Protein AF-A0A2S4U9V8-F1 (afdb_monomer_lite)

Secondary structure (DSSP, 8-state):
-TGGGT--S-----HHHHHH-HHHHHHHT-HHHHTT--EEEETTTTHHHHHHHHHTTGGGGGTTSS--HHHHT--GGGGGHHHHHHHHT-EEEE--SS--HHHHHHHHHHHT--GGG----------TT-----

Radius of gyration: 17.58 Å; chains: 1; bounding box: 37×37×58 Å

Organism: NCBI:txid27350

Foldseek 3Di:
DCLLVVVDPDDDDDLCCCQPPPVNVVQLPDPSNLVSCAEAEDEQLLVLLLLLCVLVVVNVVVPPDDPCPVSVPRDNSSLCPLVSCVSSVHHYHYDHPDADPVSVVSSCVSNVNDPVRDDDDDDDPDDVVDDDDD

pLDDT: mean 80.27, std 14.95, range [38.94, 95.0]

Sequence (134 aa):
MQILKGAYAFIYLSPEVFLNSHMFQRLFLKEKFLSKVVLAVIDEAHMIYMWGLVASGRAKQLKSHGKIQDLSSFRPGYGNIGAKLMAMNVSTLLMSATCRPQAVDKILVSLKITPDNITFVRGELSRPEITIWH

InterPro domains:
  IPR014001 Helicase superfamily 1/2, ATP-binding domain [PS51192] (1-117)
  IPR027417 P-loop containing nucleoside triphosphate hydrolase [G3DSA:3.40.50.300] (1-122)
  IPR027417 P-loop containing nucleoside triphosphate hydrolase [SSF52540] (2-105)

Structure (mmCIF, N/CA/C/O backbone):
data_AF-A0A2S4U9V8-F1
#
_entry.id   AF-A0A2S4U9V8-F1
#
loop_
_atom_site.group_PDB
_atom_site.id
_atom_site.type_symbol
_atom_site.label_atom_id
_atom_site.label_alt_id
_atom_site.label_comp_id
_atom_site.label_asym_id
_atom_site.label_entity_id
_atom_site.label_seq_id
_atom_site.pdbx_PDB_ins_code
_atom_site.Cartn_x
_atom_site.Cartn_y
_atom_site.Cartn_z
_atom_site.occupancy
_atom_site.B_iso_or_equiv
_atom_site.auth_seq_id
_atom_site.auth_comp_id
_atom_site.auth_asym_id
_atom_site.auth_atom_id
_atom_site.pdbx_PDB_model_num
ATOM 1 N N . MET A 1 1 ? -22.560 2.520 11.991 1.00 75.75 1 MET A N 1
ATOM 2 C CA . MET A 1 1 ? -21.930 2.545 10.651 1.00 75.75 1 MET A CA 1
ATOM 3 C C . MET A 1 1 ? -21.521 1.130 10.263 1.00 75.75 1 MET A C 1
ATOM 5 O O . MET A 1 1 ? -20.797 0.510 11.032 1.00 75.75 1 MET A O 1
ATOM 9 N N . GLN A 1 2 ? -22.010 0.601 9.138 1.00 87.31 2 GLN A N 1
ATOM 10 C CA . GLN A 1 2 ? -21.763 -0.788 8.703 1.00 87.31 2 GLN A CA 1
ATOM 11 C C . GLN A 1 2 ? -20.265 -1.095 8.502 1.00 87.31 2 GLN A C 1
ATOM 13 O O . GLN A 1 2 ? -19.801 -2.165 8.882 1.00 87.31 2 GLN A O 1
ATOM 18 N N . ILE A 1 3 ? -19.486 -0.108 8.046 1.00 87.69 3 ILE A N 1
ATOM 19 C CA . ILE A 1 3 ? -18.024 -0.208 7.893 1.00 87.69 3 ILE A CA 1
ATOM 20 C C . ILE A 1 3 ? -17.321 -0.547 9.224 1.00 87.69 3 ILE A C 1
ATOM 22 O O . ILE A 1 3 ? -16.494 -1.448 9.275 1.00 87.69 3 ILE A O 1
ATOM 26 N N . LEU A 1 4 ? -17.706 0.088 10.341 1.00 87.12 4 LEU A N 1
ATOM 27 C CA . LEU A 1 4 ? -17.148 -0.218 11.674 1.00 87.12 4 LEU A CA 1
ATOM 28 C C . LEU A 1 4 ? -17.486 -1.629 12.172 1.00 87.12 4 LEU A C 1
ATOM 30 O O . LEU A 1 4 ? -16.793 -2.169 13.037 1.00 87.12 4 LEU A O 1
ATOM 34 N N . LYS A 1 5 ? -18.584 -2.197 11.665 1.00 88.19 5 LYS A N 1
ATOM 35 C CA . LYS A 1 5 ? -19.001 -3.566 11.967 1.00 88.19 5 LYS A CA 1
ATOM 36 C C . LYS A 1 5 ? -18.268 -4.595 11.098 1.00 88.19 5 LYS A C 1
ATOM 38 O O . LYS A 1 5 ? -18.433 -5.776 11.356 1.00 88.19 5 LYS A O 1
ATOM 43 N N . GLY A 1 6 ? -17.452 -4.167 10.128 1.00 88.00 6 GLY A N 1
ATOM 44 C CA . GLY A 1 6 ? -16.770 -5.073 9.202 1.00 88.00 6 GLY A CA 1
ATOM 45 C C . GLY A 1 6 ? -17.711 -5.700 8.173 1.00 88.00 6 GLY A C 1
ATOM 46 O O . GLY A 1 6 ? -17.478 -6.820 7.751 1.00 88.00 6 GLY A O 1
ATOM 47 N N . ALA A 1 7 ? -18.789 -5.008 7.789 1.00 92.56 7 ALA A N 1
ATOM 48 C CA . ALA A 1 7 ? -19.776 -5.543 6.844 1.00 92.56 7 ALA A CA 1
ATOM 49 C C . ALA A 1 7 ? -19.276 -5.637 5.386 1.00 92.56 7 ALA A C 1
ATOM 51 O O . ALA A 1 7 ? -19.991 -6.155 4.536 1.00 92.56 7 ALA A O 1
ATOM 52 N N . TYR A 1 8 ? -18.085 -5.110 5.091 1.00 94.06 8 TYR A N 1
ATOM 53 C CA . TYR A 1 8 ? -17.509 -5.051 3.749 1.00 94.06 8 TYR A CA 1
ATOM 54 C C . TYR A 1 8 ? -16.136 -5.715 3.749 1.00 94.06 8 TYR A C 1
ATOM 56 O O . TYR A 1 8 ? -15.309 -5.392 4.602 1.00 94.06 8 TYR A O 1
ATOM 64 N N . ALA A 1 9 ? -15.894 -6.595 2.777 1.00 93.75 9 ALA A N 1
ATOM 65 C CA . ALA A 1 9 ? -14.585 -7.211 2.561 1.00 93.75 9 ALA A CA 1
ATOM 66 C C . ALA A 1 9 ? -13.595 -6.245 1.887 1.00 93.75 9 ALA A C 1
ATOM 68 O O . ALA A 1 9 ? -12.413 -6.243 2.215 1.00 93.75 9 ALA A O 1
ATOM 69 N N . PHE A 1 10 ? -14.090 -5.389 0.985 1.00 95.00 10 PHE A N 1
ATOM 70 C CA . PHE A 1 10 ? -13.288 -4.423 0.238 1.00 95.00 10 PHE A CA 1
ATOM 71 C C . PHE A 1 10 ? -13.871 -3.020 0.366 1.00 95.00 10 PHE A C 1
ATOM 73 O O . PHE A 1 10 ? -15.088 -2.829 0.330 1.00 95.00 10 PHE A O 1
ATOM 80 N N . ILE A 1 11 ? -12.990 -2.031 0.509 1.00 93.94 11 ILE A N 1
ATOM 81 C CA . ILE A 1 11 ? -13.342 -0.613 0.550 1.00 93.94 11 ILE A CA 1
ATOM 82 C C . ILE A 1 11 ? -12.435 0.101 -0.446 1.00 93.94 11 ILE A C 1
ATOM 84 O O . ILE A 1 11 ? -11.233 0.219 -0.222 1.00 93.94 11 ILE A O 1
ATOM 88 N N . TYR A 1 12 ? -13.023 0.585 -1.535 1.00 94.50 12 TYR A N 1
ATOM 89 C CA . TYR A 1 12 ? -12.309 1.333 -2.563 1.00 94.50 12 TYR A CA 1
ATOM 90 C C . TYR A 1 12 ? -12.360 2.821 -2.246 1.00 94.50 12 TYR A C 1
ATOM 92 O O . TYR A 1 12 ? -13.433 3.373 -2.000 1.00 94.50 12 TYR A O 1
ATOM 100 N N . LEU A 1 13 ? -11.195 3.465 -2.250 1.00 92.62 13 LEU A N 1
ATOM 101 C CA . LEU A 1 13 ? -11.050 4.890 -1.987 1.00 92.62 13 LEU A CA 1
ATOM 102 C C . LEU A 1 13 ? -10.192 5.504 -3.079 1.00 92.62 13 LEU A C 1
ATOM 104 O O . LEU A 1 13 ? -9.127 4.981 -3.399 1.00 92.62 13 LEU A O 1
ATOM 108 N N . SER A 1 14 ? -10.625 6.649 -3.597 1.00 89.56 14 SER A N 1
ATOM 109 C CA . SER A 1 14 ? -9.721 7.485 -4.372 1.00 89.56 14 SER A CA 1
ATOM 110 C C . SER A 1 14 ? -8.640 8.075 -3.447 1.00 89.56 14 SER A C 1
ATOM 112 O O . SER A 1 14 ? -8.873 8.216 -2.235 1.00 89.56 14 SER A O 1
ATOM 114 N N . PRO A 1 15 ? -7.474 8.473 -3.981 1.00 85.00 15 PRO A N 1
ATOM 115 C CA . PRO A 1 15 ? -6.426 9.123 -3.196 1.00 85.00 15 PRO A CA 1
ATOM 116 C C . PRO A 1 15 ? -6.916 10.356 -2.410 1.00 85.00 15 PRO A C 1
ATOM 118 O O . PRO A 1 15 ? -6.506 10.582 -1.270 1.00 85.00 15 PRO A O 1
ATOM 121 N N . GLU A 1 16 ? -7.841 11.138 -2.974 1.00 86.00 16 GLU A N 1
ATOM 122 C CA . GLU A 1 16 ? -8.445 12.318 -2.341 1.00 86.00 16 GLU A CA 1
ATOM 123 C C . GLU A 1 16 ? -9.258 11.936 -1.110 1.00 86.00 16 GLU A C 1
ATOM 125 O O . GLU A 1 16 ? -9.114 12.555 -0.055 1.00 86.00 16 GLU A O 1
ATOM 130 N N . VAL A 1 17 ? -10.115 10.920 -1.240 1.00 89.50 17 VAL A N 1
ATOM 131 C CA . VAL A 1 17 ? -10.957 10.446 -0.140 1.00 89.50 17 VAL A CA 1
ATOM 132 C C . VAL A 1 17 ? -10.078 9.842 0.944 1.00 89.50 17 VAL A C 1
ATOM 134 O O . VAL A 1 17 ? -10.260 10.160 2.122 1.00 89.50 17 VAL A O 1
ATOM 137 N N . PHE A 1 18 ? -9.095 9.028 0.553 1.00 89.44 18 PHE A N 1
ATOM 138 C CA . PHE A 1 18 ? -8.164 8.411 1.486 1.00 89.44 18 PHE A CA 1
ATOM 139 C C . PHE A 1 18 ? -7.440 9.459 2.327 1.00 89.44 18 PHE A C 1
ATOM 141 O O . PHE A 1 18 ? -7.347 9.290 3.538 1.00 89.44 18 PHE A O 1
ATOM 148 N N . LEU A 1 19 ? -6.980 10.564 1.740 1.00 85.50 19 LEU A N 1
ATOM 149 C CA . LEU A 1 19 ? -6.209 11.584 2.454 1.00 85.50 19 LEU A CA 1
ATOM 150 C C . LEU A 1 19 ? -7.074 12.605 3.197 1.00 85.50 19 LEU A C 1
ATOM 152 O O . LEU A 1 19 ? -6.819 12.874 4.376 1.00 85.50 19 LEU A O 1
ATOM 156 N N . ASN A 1 20 ? -8.108 13.127 2.537 1.00 85.44 20 ASN A N 1
ATOM 157 C CA . ASN A 1 20 ? -8.777 14.368 2.937 1.00 85.44 20 ASN A CA 1
ATOM 158 C C . ASN A 1 20 ? -10.179 14.163 3.525 1.00 85.44 20 ASN A C 1
ATOM 160 O O . ASN A 1 20 ? -10.741 15.096 4.091 1.00 85.44 20 ASN A O 1
ATOM 164 N N . SER A 1 21 ? -10.768 12.967 3.430 1.00 89.94 21 SER A N 1
ATOM 165 C CA . SER A 1 21 ? -12.100 12.742 3.998 1.00 89.94 21 SER A CA 1
ATOM 166 C C . SER A 1 21 ? -12.058 12.726 5.526 1.00 89.94 21 SER A C 1
ATOM 168 O O . SER A 1 21 ? -11.506 11.806 6.132 1.00 89.94 21 SER A O 1
ATOM 170 N N . HIS A 1 22 ? -12.725 13.692 6.165 1.00 89.75 22 HIS A N 1
ATOM 171 C CA . HIS A 1 22 ? -12.886 13.733 7.625 1.00 89.75 22 HIS A CA 1
ATOM 172 C C . HIS A 1 22 ? -13.532 12.462 8.191 1.00 89.75 22 HIS A C 1
ATOM 174 O O . HIS A 1 22 ? -13.225 12.037 9.307 1.00 89.75 22 HIS A O 1
ATOM 180 N N . MET A 1 23 ? -14.440 11.839 7.433 1.00 90.81 23 MET A N 1
ATOM 181 C CA . MET A 1 23 ? -15.075 10.588 7.842 1.00 90.81 23 MET A CA 1
ATOM 182 C C . MET A 1 23 ? -14.048 9.454 7.919 1.00 90.81 23 MET A C 1
ATOM 184 O O . MET A 1 23 ? -13.962 8.797 8.957 1.00 90.81 23 MET A O 1
ATOM 188 N N . PHE 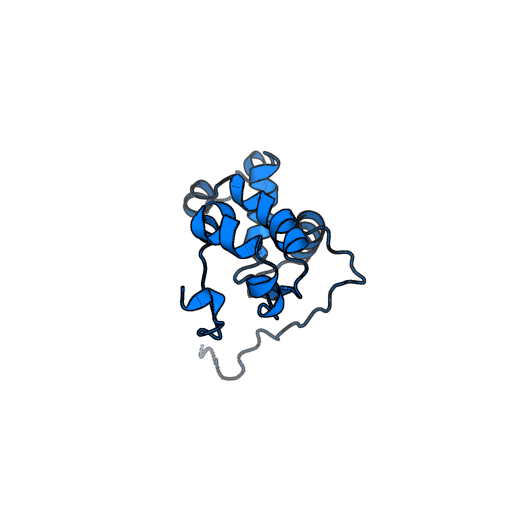A 1 24 ? -13.218 9.290 6.885 1.00 89.88 24 PHE A N 1
ATOM 189 C CA . PHE A 1 24 ? -12.182 8.257 6.865 1.00 89.88 24 PHE A CA 1
ATOM 190 C C . PHE A 1 24 ? -11.014 8.563 7.800 1.00 89.88 24 PHE A C 1
ATOM 192 O O . PHE A 1 24 ? -10.521 7.653 8.453 1.00 89.88 24 PHE A O 1
ATOM 199 N N . GLN A 1 25 ? -10.619 9.827 7.965 1.00 88.00 25 GLN A N 1
ATOM 200 C CA . GLN A 1 25 ? -9.633 10.217 8.979 1.00 88.00 25 GLN A CA 1
ATOM 201 C C . GLN A 1 25 ? -10.062 9.752 10.377 1.00 88.00 25 GLN A C 1
ATOM 203 O O . GLN A 1 25 ? -9.297 9.080 11.059 1.00 88.00 25 GLN A O 1
ATOM 208 N N . ARG A 1 26 ? -11.316 10.008 10.774 1.00 89.69 26 ARG A N 1
ATOM 209 C CA . ARG A 1 26 ? -11.854 9.514 12.055 1.00 89.69 26 ARG A CA 1
ATOM 210 C C . ARG A 1 26 ? -11.986 7.997 12.113 1.00 89.69 26 ARG A C 1
ATOM 212 O O . ARG A 1 26 ? -11.996 7.437 13.203 1.00 89.69 26 ARG A O 1
ATOM 219 N N . LEU A 1 27 ? -12.155 7.337 10.972 1.00 90.81 27 LEU A N 1
ATOM 220 C CA . LEU A 1 27 ? -12.266 5.887 10.897 1.00 90.81 27 LEU A CA 1
ATOM 221 C C . LEU A 1 27 ? -10.904 5.209 11.093 1.00 90.81 27 LEU A C 1
ATOM 223 O O . LEU A 1 27 ? -10.815 4.272 11.879 1.00 90.81 27 LEU A O 1
ATOM 227 N N . PHE A 1 28 ? -9.852 5.721 10.449 1.00 89.31 28 PHE A N 1
ATOM 228 C CA . PHE A 1 28 ? -8.484 5.208 10.571 1.00 89.31 28 PHE A CA 1
ATOM 229 C C . PHE A 1 28 ? -7.863 5.449 11.951 1.00 89.31 28 PHE A C 1
ATOM 231 O O . PHE A 1 28 ? -6.902 4.783 12.291 1.00 89.31 28 PHE A O 1
ATOM 238 N N . LEU A 1 29 ? -8.426 6.339 12.772 1.00 88.62 29 LEU A N 1
ATOM 239 C CA . LEU A 1 29 ? -8.020 6.507 14.175 1.00 88.62 29 LEU A CA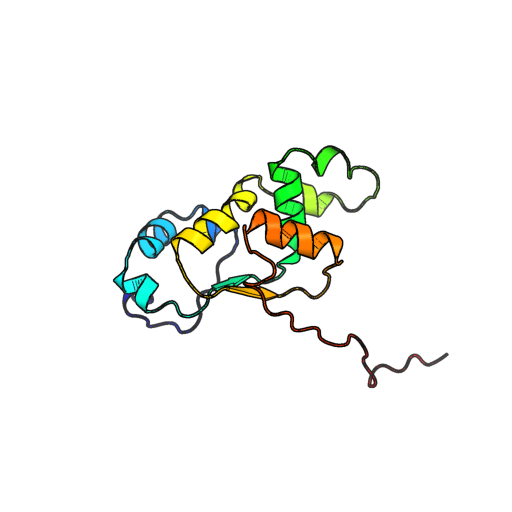 1
ATOM 240 C C . LEU A 1 29 ? -8.669 5.489 15.128 1.00 88.62 29 LEU A C 1
ATOM 242 O O . LEU A 1 29 ? -8.356 5.464 16.314 1.00 88.62 29 LEU A O 1
ATOM 246 N N . LYS A 1 30 ? -9.618 4.674 14.652 1.00 90.75 30 LYS A N 1
ATOM 247 C CA . LYS A 1 30 ? -10.329 3.710 15.498 1.00 90.75 30 LYS A CA 1
ATOM 248 C C . LYS A 1 30 ? -9.639 2.357 15.438 1.00 90.75 30 LYS A C 1
ATOM 250 O O . LYS A 1 30 ? -9.763 1.658 14.435 1.00 90.75 30 LYS A O 1
ATOM 255 N N . GLU A 1 31 ? -9.059 1.924 16.554 1.00 89.88 31 GLU A N 1
ATOM 256 C CA . GLU A 1 31 ? -8.467 0.583 16.678 1.00 89.88 31 GLU A CA 1
ATOM 257 C C . GLU A 1 31 ? -9.442 -0.527 16.281 1.00 89.88 31 GLU A C 1
ATOM 259 O O . GLU A 1 31 ? -9.084 -1.430 15.538 1.00 89.88 31 GLU A O 1
ATOM 264 N N . LYS A 1 32 ? -10.719 -0.425 16.677 1.00 91.12 32 LYS A N 1
ATOM 265 C CA . LYS A 1 32 ? -11.755 -1.405 16.300 1.00 91.12 32 LYS A CA 1
ATOM 266 C C . LYS A 1 32 ? -11.948 -1.538 14.784 1.00 91.12 32 LYS A C 1
ATOM 268 O O . LYS A 1 32 ? -12.464 -2.561 14.330 1.00 91.12 32 LYS A O 1
ATOM 273 N N . PHE A 1 33 ? -11.653 -0.487 14.023 1.00 91.25 33 PHE A N 1
ATOM 274 C CA . PHE A 1 33 ? -11.668 -0.544 12.568 1.00 91.25 33 PHE A CA 1
ATOM 275 C C . PHE A 1 33 ? -10.354 -1.114 12.043 1.00 91.25 33 PHE A C 1
ATOM 277 O O . PHE A 1 33 ? -10.399 -2.092 11.305 1.00 91.25 33 PHE A O 1
ATOM 284 N N . LEU A 1 34 ? -9.213 -0.552 12.462 1.00 91.31 34 LEU A N 1
ATOM 285 C CA . LEU A 1 34 ? -7.890 -0.994 12.011 1.00 91.31 34 LEU A CA 1
ATOM 286 C C . LEU A 1 34 ? -7.629 -2.475 12.308 1.00 91.31 34 LEU A C 1
ATOM 288 O O . LEU A 1 34 ? -7.076 -3.158 11.459 1.00 91.31 34 LEU A O 1
ATOM 292 N N . SER A 1 35 ? -8.126 -3.011 13.427 1.00 92.00 35 SER A N 1
ATOM 293 C CA . SER A 1 35 ? -8.010 -4.437 13.763 1.00 92.00 35 SER A CA 1
ATOM 294 C C . SER A 1 35 ? -8.733 -5.379 12.795 1.00 92.00 35 SER A C 1
ATOM 296 O O . SER A 1 35 ? -8.542 -6.589 12.862 1.00 92.00 35 SER A O 1
ATOM 298 N N . LYS A 1 36 ? -9.574 -4.843 11.902 1.00 92.19 36 LYS A N 1
ATOM 299 C CA . LYS A 1 36 ? -10.223 -5.586 10.811 1.00 92.19 36 LYS A CA 1
ATOM 300 C C . LYS A 1 36 ? -9.574 -5.334 9.451 1.00 92.19 36 LYS A C 1
ATOM 302 O O . LYS A 1 36 ? -9.928 -6.008 8.489 1.00 92.19 36 LYS A O 1
ATOM 307 N N . VAL A 1 37 ? -8.682 -4.350 9.343 1.00 93.25 37 VAL A N 1
ATOM 308 C CA . VAL A 1 37 ? -7.986 -4.041 8.094 1.00 93.25 37 VAL A CA 1
ATOM 309 C C . VAL A 1 37 ? -6.757 -4.934 8.015 1.00 93.25 37 VAL A C 1
ATOM 311 O O . VAL A 1 37 ? -5.784 -4.731 8.731 1.00 93.25 37 VAL A O 1
ATOM 314 N N . VAL A 1 38 ? -6.816 -5.930 7.137 1.00 93.62 38 VAL A N 1
ATOM 315 C CA . VAL A 1 38 ? -5.727 -6.902 6.962 1.00 93.62 38 VAL A CA 1
ATOM 316 C C . VAL A 1 38 ? -4.722 -6.440 5.904 1.00 93.62 38 VAL A C 1
ATOM 318 O O . VAL A 1 38 ? -3.537 -6.744 6.000 1.00 93.62 38 VAL A O 1
ATOM 321 N N . LEU A 1 39 ? -5.182 -5.692 4.897 1.00 94.94 39 LEU A N 1
ATOM 322 C CA . LEU A 1 39 ? -4.368 -5.296 3.752 1.00 94.94 39 LEU A CA 1
ATOM 323 C C . LEU A 1 39 ? -4.788 -3.920 3.227 1.00 94.94 39 LEU A C 1
ATOM 325 O O . LEU A 1 39 ? -5.974 -3.670 3.004 1.00 94.94 39 LEU A O 1
ATOM 329 N N . ALA A 1 40 ? -3.811 -3.050 2.984 1.00 94.12 40 ALA A N 1
ATOM 330 C CA . ALA A 1 40 ? -3.968 -1.864 2.152 1.00 94.12 40 ALA A CA 1
ATOM 331 C C . ALA A 1 40 ? -3.422 -2.154 0.750 1.00 94.12 40 ALA A C 1
ATOM 333 O O . ALA A 1 40 ? -2.288 -2.603 0.607 1.00 94.12 40 ALA A O 1
ATOM 334 N N . VAL A 1 41 ? -4.213 -1.888 -0.287 1.00 94.50 41 VAL A N 1
ATOM 335 C CA . VAL A 1 41 ? -3.788 -2.061 -1.682 1.00 94.50 41 VAL A CA 1
ATOM 336 C C . VAL A 1 41 ? -3.676 -0.689 -2.329 1.00 94.50 41 VAL A C 1
ATOM 338 O O . VAL A 1 41 ? -4.631 0.086 -2.300 1.00 94.50 41 VAL A O 1
ATOM 341 N N . ILE A 1 42 ? -2.513 -0.393 -2.906 1.00 91.38 42 ILE A N 1
ATOM 342 C CA . ILE A 1 42 ? -2.316 0.777 -3.759 1.00 91.38 42 ILE A CA 1
ATOM 343 C C . ILE A 1 42 ? -2.266 0.292 -5.196 1.00 91.38 42 ILE A C 1
ATOM 345 O O . ILE A 1 42 ? -1.268 -0.287 -5.633 1.00 91.38 42 ILE A O 1
ATOM 349 N N . ASP A 1 43 ? -3.353 0.550 -5.908 1.00 91.12 43 ASP A N 1
ATOM 350 C CA . ASP A 1 43 ? -3.383 0.395 -7.351 1.00 91.12 43 ASP A CA 1
ATOM 351 C C . ASP A 1 43 ? -2.663 1.565 -8.032 1.00 91.12 43 ASP A C 1
ATOM 353 O O . ASP A 1 43 ? -2.561 2.663 -7.475 1.00 91.12 43 ASP A O 1
ATOM 357 N N . GLU A 1 44 ? -2.117 1.313 -9.216 1.00 87.69 44 GLU A N 1
ATOM 358 C CA . GLU A 1 44 ? -1.286 2.255 -9.968 1.00 87.69 44 GLU A CA 1
ATOM 359 C C . GLU A 1 44 ? -0.173 2.907 -9.133 1.00 87.69 44 GLU A C 1
ATOM 361 O O . GLU A 1 44 ? 0.124 4.100 -9.239 1.00 87.69 44 GLU A O 1
ATOM 366 N N . ALA A 1 45 ? 0.510 2.103 -8.313 1.00 87.81 45 ALA A N 1
ATOM 367 C CA . ALA A 1 45 ? 1.533 2.545 -7.366 1.00 87.81 45 ALA A CA 1
ATOM 368 C C . ALA A 1 45 ? 2.682 3.335 -8.018 1.00 87.81 45 ALA A C 1
ATOM 370 O O . ALA A 1 45 ? 3.358 4.115 -7.346 1.00 87.81 45 ALA A O 1
ATOM 371 N N . HIS A 1 46 ? 2.888 3.198 -9.332 1.00 83.38 46 HIS A N 1
ATOM 372 C CA . HIS A 1 46 ? 3.852 4.017 -10.064 1.00 83.38 46 HIS A CA 1
ATOM 373 C C . HIS A 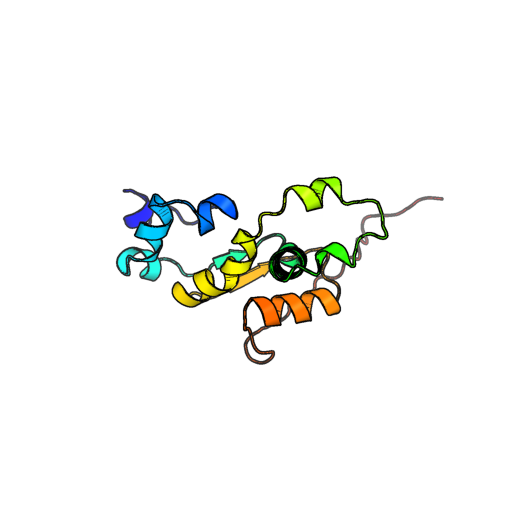1 46 ? 3.521 5.521 -10.046 1.00 83.38 46 HIS A C 1
ATOM 375 O O . HIS A 1 46 ? 4.420 6.348 -10.212 1.00 83.38 46 HIS A O 1
ATOM 381 N N . MET A 1 47 ? 2.273 5.899 -9.757 1.00 81.88 47 MET A N 1
ATOM 382 C CA . MET A 1 47 ? 1.863 7.289 -9.550 1.00 81.88 47 MET A CA 1
ATOM 383 C C . MET A 1 47 ? 2.493 7.924 -8.305 1.00 81.88 47 MET A C 1
ATOM 385 O O . MET A 1 47 ? 2.731 9.131 -8.299 1.00 81.88 47 MET A O 1
ATOM 389 N N . ILE A 1 48 ? 2.868 7.135 -7.290 1.00 80.62 48 ILE A N 1
ATOM 390 C CA . ILE A 1 48 ? 3.538 7.647 -6.082 1.00 80.62 48 ILE A CA 1
ATOM 391 C C . ILE A 1 48 ? 4.858 8.336 -6.436 1.00 80.62 48 ILE A C 1
ATOM 393 O O . ILE A 1 48 ? 5.175 9.384 -5.872 1.00 80.62 48 ILE A O 1
ATOM 397 N N . TYR A 1 49 ? 5.608 7.799 -7.404 1.00 75.94 49 TYR A N 1
ATOM 398 C CA . TYR A 1 49 ? 6.819 8.454 -7.898 1.00 75.94 49 TYR A CA 1
ATOM 399 C C . TYR A 1 49 ? 6.514 9.855 -8.443 1.00 75.94 49 TYR A C 1
ATOM 401 O O . TYR A 1 49 ? 7.164 10.830 -8.052 1.00 75.94 49 TYR A O 1
ATOM 409 N N . MET A 1 50 ? 5.495 9.969 -9.298 1.00 70.62 50 MET A N 1
ATOM 410 C CA . MET A 1 50 ? 5.086 11.248 -9.882 1.00 70.62 50 MET A CA 1
ATOM 411 C C . MET A 1 50 ? 4.631 12.230 -8.796 1.00 70.62 50 MET A C 1
ATOM 413 O O . MET A 1 50 ? 4.991 13.407 -8.834 1.00 70.62 50 MET A O 1
ATOM 417 N N . TRP A 1 51 ? 3.923 11.747 -7.775 1.00 72.44 51 TRP A N 1
ATOM 418 C CA . TRP A 1 51 ? 3.484 12.561 -6.639 1.00 72.44 51 TRP A CA 1
ATOM 419 C C . TRP A 1 51 ? 4.644 13.056 -5.783 1.00 72.44 51 TRP A C 1
ATOM 421 O O . TRP A 1 51 ? 4.673 14.233 -5.422 1.00 72.44 51 TRP A O 1
ATOM 431 N N . GLY A 1 52 ? 5.637 12.206 -5.513 1.00 65.81 52 GLY A N 1
ATOM 432 C CA . GLY A 1 52 ? 6.851 12.599 -4.797 1.00 65.81 52 GLY A CA 1
ATOM 433 C C . GLY A 1 52 ? 7.635 13.692 -5.532 1.00 65.81 52 GLY A C 1
ATOM 434 O O . GLY A 1 52 ? 8.183 14.609 -4.913 1.00 65.81 52 GLY A O 1
ATOM 435 N N . LEU A 1 53 ? 7.645 13.664 -6.867 1.00 66.88 53 LEU A N 1
ATOM 436 C CA . LEU A 1 53 ? 8.263 14.712 -7.686 1.00 66.88 53 LEU A CA 1
ATOM 437 C C . LEU A 1 53 ? 7.497 16.037 -7.638 1.00 66.88 53 LEU A C 1
ATOM 439 O O . LEU A 1 53 ? 8.121 17.099 -7.587 1.00 66.88 53 LEU A O 1
ATOM 443 N N . VAL A 1 54 ? 6.163 15.988 -7.645 1.00 64.81 54 VAL A N 1
ATOM 444 C CA . VAL A 1 54 ? 5.314 17.183 -7.514 1.00 64.81 54 VAL A CA 1
ATOM 445 C C . VAL A 1 54 ? 5.468 17.797 -6.124 1.00 64.81 54 VAL A C 1
ATOM 447 O O . VAL A 1 54 ? 5.743 18.991 -6.020 1.00 64.81 54 VAL A O 1
ATOM 450 N N . ALA A 1 55 ? 5.384 16.986 -5.065 1.00 63.78 55 ALA A N 1
ATOM 451 C CA . ALA A 1 55 ? 5.529 17.440 -3.682 1.00 63.78 55 ALA A CA 1
ATOM 452 C C . ALA A 1 55 ? 6.915 18.046 -3.397 1.00 63.78 55 ALA A C 1
ATOM 454 O O . ALA A 1 55 ? 7.022 19.032 -2.674 1.00 63.78 55 ALA A O 1
ATOM 455 N N . SER A 1 56 ? 7.978 17.511 -4.009 1.00 65.50 56 SER A N 1
ATOM 456 C CA . SER A 1 56 ? 9.340 18.053 -3.879 1.00 65.50 56 SER A CA 1
ATOM 457 C C . SER A 1 56 ? 9.627 19.265 -4.779 1.00 65.50 56 SER A C 1
ATOM 459 O O . SER A 1 56 ? 10.755 19.756 -4.799 1.00 65.50 56 SER A O 1
ATOM 461 N N . GLY A 1 57 ? 8.651 19.733 -5.570 1.00 63.81 57 GLY A N 1
ATOM 462 C CA . GLY A 1 57 ? 8.827 20.825 -6.537 1.00 63.81 57 GLY A CA 1
ATOM 463 C C . GLY A 1 57 ? 9.713 20.473 -7.741 1.00 63.81 57 GLY A C 1
ATOM 464 O O . GLY A 1 57 ? 9.905 21.301 -8.636 1.00 63.81 57 GLY A O 1
ATOM 465 N N . ARG A 1 58 ? 10.222 19.234 -7.807 1.00 62.78 58 ARG A N 1
ATOM 466 C CA . ARG A 1 58 ? 11.112 18.727 -8.864 1.00 62.78 58 ARG A CA 1
ATOM 467 C C . ARG A 1 58 ? 10.372 18.361 -10.147 1.00 62.78 58 ARG A C 1
ATOM 469 O O . ARG A 1 58 ? 11.006 18.208 -11.186 1.00 62.78 58 ARG A O 1
ATOM 476 N N . ALA A 1 59 ? 9.038 18.316 -10.123 1.00 60.69 59 ALA A N 1
ATOM 477 C CA . ALA A 1 59 ? 8.215 18.129 -11.320 1.00 60.69 59 ALA A CA 1
ATOM 478 C C . ALA A 1 59 ? 8.513 19.163 -12.426 1.00 60.69 59 ALA A C 1
ATOM 480 O O . ALA A 1 59 ? 8.412 18.849 -13.610 1.00 60.69 59 ALA A O 1
ATOM 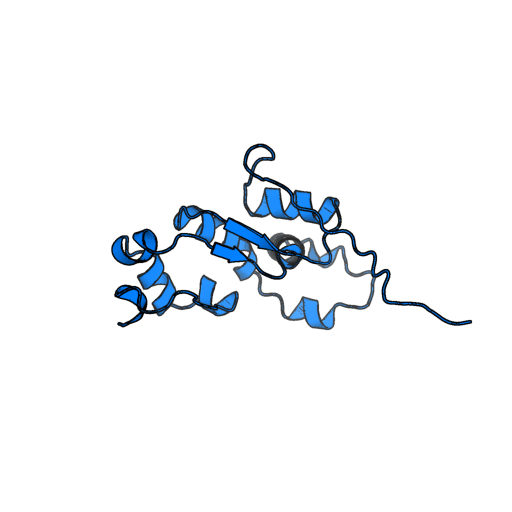481 N N . LYS A 1 60 ? 8.965 20.377 -12.067 1.00 54.12 60 LYS A N 1
ATOM 482 C CA . LYS A 1 60 ? 9.353 21.419 -13.035 1.00 54.12 60 LYS A CA 1
ATOM 483 C C . LYS A 1 60 ? 10.561 21.039 -13.911 1.00 54.12 60 LYS A C 1
ATOM 485 O O . LYS A 1 60 ? 10.712 21.646 -14.966 1.00 54.12 60 LYS A O 1
ATOM 490 N N . GLN A 1 61 ? 11.393 20.069 -13.516 1.00 52.16 61 GLN A N 1
ATOM 491 C CA . GLN A 1 61 ? 12.538 19.597 -14.313 1.00 52.16 61 GLN A CA 1
ATOM 492 C C . GLN A 1 61 ? 12.155 18.549 -15.375 1.00 52.16 61 GLN A C 1
ATOM 494 O O . GLN A 1 61 ? 12.936 18.294 -16.283 1.00 52.16 61 GLN A O 1
ATOM 499 N N . LEU A 1 62 ? 10.945 17.980 -15.318 1.00 51.38 62 LEU A N 1
ATOM 500 C CA . LEU A 1 62 ? 10.459 16.963 -16.267 1.00 51.38 62 LEU A CA 1
ATOM 501 C C . LEU A 1 62 ? 9.688 17.562 -17.459 1.00 51.38 62 LEU A C 1
ATOM 503 O O . LEU A 1 62 ? 9.036 16.842 -18.211 1.00 51.38 62 LEU A O 1
ATOM 507 N N . LYS A 1 63 ? 9.768 18.886 -17.644 1.00 44.94 63 LYS A N 1
ATOM 508 C CA . LYS A 1 63 ? 9.012 19.679 -18.632 1.00 44.94 63 LYS A CA 1
ATOM 509 C C . LYS A 1 63 ? 9.269 19.338 -20.109 1.00 44.94 63 LYS A C 1
ATOM 511 O O . LYS A 1 63 ? 8.683 19.987 -20.967 1.00 44.94 63 LYS A O 1
ATOM 516 N N . SER A 1 64 ? 10.118 18.369 -20.440 1.00 44.44 64 SER A N 1
ATOM 517 C CA . SER A 1 64 ? 10.568 18.185 -21.822 1.00 44.44 64 SER A CA 1
ATOM 518 C C . SER A 1 64 ? 9.665 17.327 -22.716 1.00 44.44 64 SER A C 1
ATOM 520 O O . SER A 1 64 ? 9.901 17.331 -23.915 1.00 44.44 64 SER A O 1
ATOM 522 N N . HIS A 1 65 ? 8.642 16.613 -22.225 1.00 44.81 65 HIS A N 1
ATOM 523 C CA . HIS A 1 65 ? 7.892 15.680 -23.090 1.00 44.81 65 HIS A CA 1
ATOM 524 C C . HIS A 1 65 ? 6.374 15.638 -22.812 1.00 44.81 65 HIS A C 1
ATOM 526 O O . HIS A 1 65 ? 5.885 14.768 -22.100 1.00 44.81 65 HIS A O 1
ATOM 532 N N . GLY A 1 66 ? 5.632 16.587 -23.396 1.00 40.06 66 GLY A N 1
ATOM 533 C CA . GLY A 1 66 ? 4.321 16.430 -24.070 1.00 40.06 66 GLY A CA 1
ATOM 534 C C . GLY A 1 66 ? 3.093 15.750 -23.426 1.00 40.06 66 GLY A C 1
ATOM 535 O O . GLY A 1 66 ? 2.014 15.886 -23.986 1.00 40.06 66 GLY A O 1
ATOM 536 N N . LYS A 1 67 ? 3.172 15.050 -22.288 1.00 45.75 67 LYS A N 1
ATOM 537 C CA . LYS A 1 67 ? 2.048 14.287 -21.686 1.00 45.75 67 LYS A CA 1
ATOM 538 C C . LYS A 1 67 ? 1.549 14.880 -20.359 1.00 45.75 67 LYS A C 1
ATOM 540 O O . LYS A 1 67 ? 1.199 14.156 -19.436 1.00 45.75 67 LYS A O 1
ATOM 545 N N . ILE A 1 68 ? 1.594 16.208 -20.219 1.00 47.72 68 ILE A N 1
ATOM 546 C CA . ILE A 1 68 ? 1.476 16.889 -18.914 1.00 47.72 68 ILE A CA 1
ATOM 547 C C . ILE A 1 68 ? 0.040 17.359 -18.578 1.00 47.72 68 ILE A C 1
ATOM 549 O O . ILE A 1 68 ? -0.172 17.938 -17.520 1.00 47.72 68 ILE A O 1
ATOM 553 N N . GLN A 1 69 ? -0.985 17.101 -19.398 1.00 41.97 69 GLN A N 1
ATOM 554 C CA . GLN A 1 69 ? -2.356 17.473 -18.996 1.00 41.97 69 GLN A CA 1
ATOM 555 C C . GLN A 1 69 ? -2.859 16.631 -17.812 1.00 41.97 69 GLN A C 1
ATOM 557 O O . GLN A 1 69 ? -3.299 17.211 -16.821 1.00 41.97 69 GLN A O 1
ATOM 562 N N . ASP A 1 70 ? -2.629 15.315 -17.805 1.00 45.44 70 ASP A N 1
ATOM 563 C CA . ASP A 1 70 ? -2.982 14.458 -16.657 1.00 45.44 70 ASP A CA 1
ATOM 564 C C . ASP A 1 70 ? -2.071 14.675 -15.436 1.00 45.44 70 ASP A C 1
ATOM 566 O O . ASP A 1 70 ? -2.455 14.414 -14.298 1.00 45.44 70 ASP A O 1
ATOM 570 N N . LEU A 1 71 ? -0.870 15.227 -15.650 1.00 48.88 71 LEU A N 1
ATOM 571 C CA . LEU A 1 71 ? 0.069 15.573 -14.580 1.00 48.88 71 LEU A CA 1
ATOM 572 C C . LEU A 1 71 ? -0.302 16.857 -13.835 1.00 48.88 71 LEU A C 1
ATOM 574 O O . LEU A 1 71 ? 0.014 16.999 -12.654 1.00 48.88 71 LEU A O 1
ATOM 578 N N . SER A 1 72 ? -0.960 17.794 -14.521 1.00 38.94 72 SER A N 1
ATOM 579 C CA . SER A 1 72 ? -1.374 19.083 -13.956 1.00 38.94 72 SER A CA 1
ATOM 580 C C . SER A 1 72 ? -2.483 18.965 -12.900 1.00 38.94 72 SER A C 1
ATOM 582 O O . SER A 1 72 ? -2.601 19.836 -12.039 1.00 38.94 72 SER A O 1
ATOM 584 N N . SER A 1 73 ? -3.230 17.857 -12.908 1.00 45.56 73 SER A N 1
ATOM 585 C CA . SER A 1 73 ? -4.250 17.535 -11.903 1.00 45.56 73 SER A CA 1
ATOM 586 C C . SER A 1 73 ? -3.673 16.918 -10.621 1.00 45.56 73 SER A C 1
ATOM 588 O O . SER A 1 73 ? -4.408 16.747 -9.642 1.00 45.56 73 SER A O 1
ATOM 590 N N . PHE A 1 74 ? -2.373 16.585 -10.574 1.00 52.53 74 PHE A N 1
ATOM 591 C CA . PHE A 1 74 ? -1.786 15.960 -9.390 1.00 52.53 74 PHE A CA 1
ATOM 592 C C . PHE A 1 74 ? -1.636 16.938 -8.231 1.00 52.53 74 PHE A C 1
ATOM 594 O O . PHE A 1 74 ? -0.888 17.915 -8.273 1.00 52.53 74 PHE A O 1
ATOM 601 N N . ARG A 1 75 ? -2.353 16.631 -7.149 1.00 56.62 75 ARG A N 1
ATOM 602 C CA . ARG A 1 75 ? -2.376 17.443 -5.942 1.00 56.62 75 ARG A CA 1
ATOM 603 C C . ARG A 1 75 ? -1.141 17.142 -5.084 1.00 56.62 75 ARG A C 1
ATOM 605 O O . ARG A 1 75 ? -0.895 15.976 -4.773 1.00 56.62 75 ARG A O 1
ATOM 612 N N . PRO A 1 76 ? -0.418 18.168 -4.600 1.00 56.84 76 PRO A N 1
ATOM 613 C CA . PRO A 1 76 ? 0.707 18.006 -3.671 1.00 56.84 76 PRO A CA 1
ATOM 614 C C . PRO A 1 76 ? 0.389 17.140 -2.438 1.00 56.84 76 PRO A C 1
ATOM 616 O O . PRO A 1 76 ? 1.278 16.494 -1.891 1.00 56.84 76 PRO A O 1
ATOM 619 N N . GLY A 1 77 ? -0.886 17.078 -2.030 1.00 58.53 77 GLY A N 1
ATOM 620 C CA . GLY A 1 77 ? -1.353 16.265 -0.906 1.00 58.53 77 GLY A CA 1
ATOM 621 C C . GLY A 1 77 ? -1.079 14.762 -1.043 1.00 58.53 77 GLY A C 1
ATOM 622 O O . GLY A 1 77 ? -0.909 14.100 -0.019 1.00 58.53 77 GLY A O 1
ATOM 623 N N . TYR A 1 78 ? -0.952 14.222 -2.264 1.00 66.00 78 TYR A N 1
ATOM 624 C CA . TYR A 1 78 ? -0.691 12.789 -2.468 1.00 66.00 78 TYR A CA 1
ATOM 625 C C . TYR A 1 78 ? 0.672 12.319 -1.950 1.00 66.00 78 TYR A C 1
ATOM 627 O O . TYR A 1 78 ? 0.830 11.138 -1.646 1.00 66.00 78 TYR A O 1
ATOM 635 N N . GLY A 1 79 ? 1.627 13.235 -1.744 1.00 66.81 79 GLY A N 1
ATOM 636 C CA . GLY A 1 79 ? 2.904 12.915 -1.101 1.00 66.81 79 GLY A CA 1
ATOM 637 C C . GLY A 1 79 ? 2.762 12.384 0.333 1.00 66.81 79 GLY A C 1
ATOM 638 O O . GLY A 1 79 ? 3.670 11.726 0.833 1.00 66.81 79 GLY A O 1
ATOM 639 N N . ASN A 1 80 ? 1.617 12.610 0.993 1.00 75.31 80 ASN A N 1
ATOM 640 C CA . ASN A 1 80 ? 1.389 12.183 2.375 1.00 75.31 80 ASN A CA 1
ATOM 641 C C . ASN A 1 80 ? 0.797 10.763 2.512 1.00 75.31 80 ASN A C 1
ATOM 643 O O . ASN A 1 80 ? 0.498 10.319 3.622 1.00 75.31 80 ASN A O 1
ATOM 647 N N . ILE A 1 81 ? 0.627 10.031 1.402 1.00 82.69 81 ILE A N 1
ATOM 648 C CA . ILE A 1 81 ? 0.134 8.643 1.421 1.00 82.69 81 ILE A CA 1
ATOM 649 C C . ILE A 1 81 ? 1.024 7.745 2.282 1.00 82.69 81 ILE A C 1
ATOM 651 O O . ILE A 1 81 ? 0.502 6.988 3.098 1.00 82.69 81 ILE A O 1
ATOM 655 N N . GLY A 1 82 ? 2.349 7.880 2.166 1.00 81.50 82 GLY A N 1
ATOM 656 C CA . GLY A 1 82 ? 3.293 7.063 2.932 1.00 81.50 82 GLY A CA 1
ATOM 657 C C . GLY A 1 82 ? 3.119 7.222 4.441 1.00 81.50 82 GLY A C 1
ATOM 658 O O . GLY A 1 82 ? 3.021 6.231 5.158 1.00 81.50 82 GLY A O 1
ATOM 659 N N . ALA A 1 83 ? 2.991 8.458 4.934 1.00 82.56 83 ALA A N 1
ATOM 660 C CA . ALA A 1 83 ? 2.784 8.706 6.361 1.00 82.56 83 ALA A CA 1
ATOM 661 C C . ALA A 1 83 ? 1.472 8.106 6.874 1.00 82.56 83 ALA A C 1
ATOM 663 O O . ALA A 1 83 ? 1.430 7.554 7.973 1.00 82.56 83 ALA A O 1
ATOM 664 N N . LYS A 1 84 ? 0.407 8.181 6.070 1.00 85.88 84 LYS A N 1
ATOM 665 C CA . LYS A 1 84 ? -0.899 7.643 6.451 1.00 85.88 84 LYS A CA 1
ATOM 666 C C . LYS A 1 84 ? -0.913 6.116 6.486 1.00 85.88 84 LYS A C 1
ATOM 668 O O . LYS A 1 84 ? -1.468 5.551 7.421 1.00 85.88 84 LYS A O 1
ATOM 673 N N . LEU A 1 85 ? -0.269 5.463 5.520 1.00 87.44 85 LEU A N 1
ATOM 674 C CA . LEU A 1 85 ? -0.108 4.007 5.512 1.00 87.44 85 LEU A CA 1
ATOM 675 C C . LEU A 1 85 ? 0.720 3.527 6.705 1.00 87.44 85 LEU A C 1
ATOM 677 O O . LEU A 1 85 ? 0.303 2.599 7.394 1.00 87.44 85 LEU A O 1
ATOM 681 N N . MET A 1 86 ? 1.828 4.213 7.011 1.00 84.88 86 MET A N 1
ATOM 682 C CA . MET A 1 86 ? 2.627 3.923 8.207 1.00 84.88 86 MET A CA 1
ATOM 683 C C . MET A 1 86 ? 1.800 4.063 9.492 1.00 84.88 86 MET A C 1
ATOM 685 O O . MET A 1 86 ? 1.876 3.200 10.359 1.00 84.88 86 MET A O 1
ATOM 689 N N . ALA A 1 87 ? 0.966 5.102 9.606 1.00 85.75 87 ALA A N 1
ATOM 690 C CA . ALA A 1 87 ? 0.114 5.311 10.779 1.00 85.75 87 ALA A CA 1
ATOM 691 C C . ALA A 1 87 ? -0.981 4.241 10.946 1.00 85.75 87 ALA A C 1
ATOM 693 O O . ALA A 1 87 ? -1.404 3.972 12.066 1.00 85.75 87 ALA A O 1
ATOM 694 N N . MET A 1 88 ? -1.447 3.634 9.849 1.00 88.62 88 MET A N 1
ATOM 695 C CA . MET A 1 88 ? -2.399 2.520 9.906 1.00 88.62 88 MET A CA 1
ATOM 696 C C . MET A 1 88 ? -1.741 1.215 10.367 1.00 88.62 88 MET A C 1
ATOM 698 O O . MET A 1 88 ? -2.443 0.357 10.892 1.00 88.62 88 MET A O 1
ATOM 702 N N . ASN A 1 89 ? -0.422 1.078 10.182 1.00 87.50 89 ASN A N 1
ATOM 703 C CA . ASN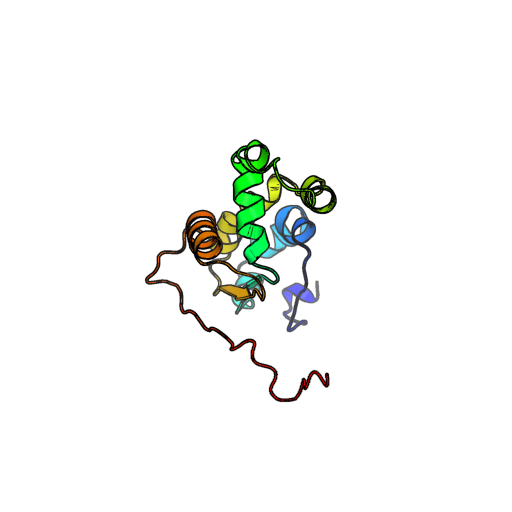 A 1 89 ? 0.365 -0.106 10.533 1.00 87.50 89 ASN A CA 1
ATOM 704 C C . ASN A 1 89 ? -0.227 -1.419 9.979 1.00 87.50 89 ASN A C 1
ATOM 706 O O . ASN A 1 89 ? -0.384 -2.405 10.695 1.00 87.50 89 ASN A O 1
ATOM 710 N N . VAL A 1 90 ? -0.593 -1.411 8.695 1.00 89.56 90 VAL A N 1
ATOM 711 C CA . VAL A 1 90 ? -1.169 -2.566 7.987 1.00 89.56 90 VAL A CA 1
ATOM 712 C C . VAL A 1 90 ? -0.237 -3.040 6.879 1.00 89.56 90 VAL A C 1
ATOM 714 O O . VAL A 1 90 ? 0.477 -2.238 6.266 1.00 89.56 90 VAL A O 1
ATOM 717 N N . SER A 1 91 ? -0.275 -4.338 6.573 1.00 91.88 91 SER A N 1
ATOM 718 C CA . SER A 1 91 ? 0.408 -4.876 5.395 1.00 91.88 91 SER A CA 1
ATOM 719 C C . SER A 1 91 ? -0.050 -4.127 4.143 1.00 91.88 91 SER A C 1
ATOM 721 O O . SER A 1 91 ? -1.235 -3.827 3.987 1.00 91.88 91 SER A O 1
ATOM 723 N N . THR A 1 92 ? 0.893 -3.796 3.262 1.00 92.94 92 THR A N 1
ATOM 724 C CA . THR A 1 92 ? 0.624 -2.992 2.065 1.00 92.94 92 THR A CA 1
ATOM 725 C C . THR A 1 92 ? 1.043 -3.747 0.809 1.00 92.94 92 THR A C 1
ATOM 727 O O . THR A 1 92 ? 2.177 -4.209 0.710 1.00 92.94 92 THR A O 1
ATOM 730 N N . LEU A 1 93 ? 0.134 -3.841 -0.160 1.00 94.69 93 LEU A N 1
ATOM 731 C CA . LEU A 1 93 ? 0.383 -4.355 -1.503 1.00 94.69 93 LEU A CA 1
ATOM 732 C C . LEU A 1 93 ? 0.433 -3.188 -2.492 1.00 94.69 93 LEU A C 1
ATOM 734 O O . LEU A 1 93 ? -0.488 -2.375 -2.553 1.00 94.69 93 LEU A O 1
ATOM 738 N N . LEU A 1 94 ? 1.504 -3.121 -3.280 1.00 92.56 94 LEU A N 1
ATOM 739 C CA . LEU A 1 94 ? 1.700 -2.120 -4.328 1.00 92.56 94 LEU A CA 1
ATOM 740 C C . LEU A 1 94 ? 1.553 -2.795 -5.693 1.00 92.56 94 LEU A C 1
ATOM 742 O O . LEU A 1 94 ? 2.306 -3.718 -5.999 1.00 92.56 94 LEU A O 1
ATOM 746 N N . MET A 1 95 ? 0.613 -2.330 -6.514 1.00 93.12 95 MET A N 1
ATOM 747 C CA . MET A 1 95 ? 0.362 -2.871 -7.851 1.00 93.12 95 MET A CA 1
ATOM 748 C C . MET A 1 95 ? 0.707 -1.840 -8.921 1.00 93.12 95 MET A C 1
ATOM 750 O O . MET A 1 95 ? 0.407 -0.657 -8.783 1.00 93.12 95 MET A O 1
ATOM 754 N N . SER A 1 96 ? 1.386 -2.270 -9.982 1.00 89.31 96 SER A N 1
ATOM 755 C CA . SER A 1 96 ? 1.676 -1.417 -11.135 1.00 89.31 96 SER A CA 1
ATOM 756 C C . SER A 1 96 ? 2.027 -2.257 -12.358 1.00 89.31 96 SER A C 1
ATOM 758 O O . SER A 1 96 ? 2.837 -3.179 -12.258 1.00 89.31 96 SER A O 1
ATOM 760 N N . ALA A 1 97 ? 1.469 -1.897 -13.516 1.00 86.12 97 ALA A N 1
ATOM 761 C CA . ALA A 1 97 ? 1.826 -2.492 -14.804 1.00 86.12 97 ALA A CA 1
ATOM 762 C C . ALA A 1 97 ? 3.049 -1.814 -15.453 1.00 86.12 97 ALA A C 1
ATOM 764 O O . ALA A 1 97 ? 3.794 -2.436 -16.207 1.00 86.12 97 ALA A O 1
ATOM 765 N N . THR A 1 98 ? 3.288 -0.536 -15.147 1.00 72.25 98 THR A N 1
ATOM 766 C CA . THR A 1 98 ? 4.340 0.278 -15.768 1.00 72.25 98 THR A CA 1
ATOM 767 C C . THR A 1 98 ? 5.249 0.880 -14.705 1.00 72.25 98 THR A C 1
ATOM 769 O O . THR A 1 98 ? 5.151 2.060 -14.368 1.00 72.25 98 THR A O 1
ATOM 772 N N . CYS A 1 99 ? 6.162 0.074 -14.156 1.00 73.88 99 CYS A N 1
ATOM 773 C CA . CYS A 1 99 ? 7.117 0.544 -13.152 1.00 73.88 99 CYS A CA 1
ATOM 774 C C . CYS A 1 99 ? 8.564 0.321 -13.603 1.00 73.88 99 CYS A C 1
ATOM 776 O O . CYS A 1 99 ? 9.098 -0.786 -13.536 1.00 73.88 99 CYS A O 1
ATOM 778 N N . ARG A 1 100 ? 9.217 1.396 -14.062 1.00 78.31 100 ARG A N 1
ATOM 779 C CA . ARG A 1 100 ? 10.664 1.381 -14.329 1.00 78.31 100 ARG A CA 1
ATOM 780 C C . ARG A 1 100 ? 11.421 1.196 -13.005 1.00 78.31 100 ARG A C 1
ATOM 782 O O . ARG A 1 100 ? 10.964 1.741 -12.001 1.00 78.31 100 ARG A O 1
ATOM 789 N N . PRO A 1 101 ? 12.601 0.551 -12.984 1.00 81.81 101 PRO A N 1
ATOM 790 C CA . PRO A 1 101 ? 13.391 0.385 -11.756 1.00 81.81 101 PRO A CA 1
ATOM 791 C C . PRO A 1 101 ? 13.615 1.698 -10.987 1.00 81.81 101 PRO A C 1
ATOM 793 O O . PRO A 1 101 ? 13.386 1.765 -9.788 1.00 81.81 101 PRO A O 1
ATOM 796 N N . GLN A 1 102 ? 13.904 2.790 -11.702 1.00 79.19 102 GLN A N 1
ATOM 797 C CA . GLN A 1 102 ? 14.053 4.124 -11.105 1.00 79.19 102 GLN A CA 1
ATOM 798 C C . GLN A 1 102 ? 12.789 4.619 -10.382 1.00 79.19 102 GLN A C 1
ATOM 800 O O . GLN A 1 102 ? 12.887 5.336 -9.390 1.00 79.19 102 GLN A O 1
ATOM 805 N N . ALA A 1 103 ? 11.599 4.275 -10.885 1.00 80.00 103 ALA A N 1
ATOM 806 C CA . ALA A 1 103 ? 10.343 4.622 -10.230 1.00 80.00 103 ALA A CA 1
ATOM 807 C C . ALA A 1 103 ? 10.147 3.781 -8.963 1.00 80.00 103 ALA A C 1
ATOM 809 O O . ALA A 1 103 ? 9.739 4.334 -7.946 1.00 80.00 103 ALA A O 1
ATOM 810 N N . VAL A 1 104 ? 10.515 2.492 -8.990 1.00 85.56 104 VAL A N 1
ATOM 811 C CA . VAL A 1 104 ? 10.489 1.607 -7.812 1.00 85.56 104 VAL A CA 1
ATOM 812 C C . VAL A 1 104 ? 11.307 2.204 -6.669 1.00 85.56 104 VAL A C 1
ATOM 814 O O . VAL A 1 104 ? 10.762 2.409 -5.587 1.00 85.56 104 VAL A O 1
ATOM 817 N N . ASP A 1 105 ? 12.562 2.583 -6.919 1.00 84.38 105 ASP A N 1
ATOM 818 C CA . ASP A 1 105 ? 13.437 3.156 -5.885 1.00 84.38 105 ASP A CA 1
ATOM 819 C C . ASP A 1 105 ? 12.823 4.405 -5.245 1.00 84.38 105 ASP A C 1
ATOM 821 O O . ASP A 1 105 ? 12.872 4.615 -4.033 1.00 84.38 105 ASP A O 1
ATOM 825 N N . LYS A 1 106 ? 12.197 5.254 -6.062 1.00 81.12 106 LYS A N 1
ATOM 826 C CA . LYS A 1 106 ? 11.571 6.488 -5.583 1.00 81.12 106 LYS A CA 1
ATOM 827 C C . LYS A 1 106 ? 10.283 6.231 -4.811 1.00 81.12 106 LYS A C 1
ATOM 829 O O . LYS A 1 106 ? 10.026 6.954 -3.850 1.00 81.12 106 LYS A O 1
ATOM 834 N N . ILE A 1 107 ? 9.500 5.222 -5.194 1.00 84.69 107 ILE A N 1
ATOM 835 C CA . ILE A 1 107 ? 8.326 4.780 -4.430 1.00 84.69 107 ILE A CA 1
ATOM 836 C C . ILE A 1 107 ? 8.772 4.289 -3.055 1.00 84.69 107 ILE A C 1
ATOM 838 O O . ILE A 1 107 ? 8.225 4.745 -2.055 1.00 84.69 107 ILE A O 1
ATOM 842 N N . LEU A 1 108 ? 9.799 3.437 -2.995 1.00 87.38 108 LEU A N 1
ATOM 843 C CA . LEU A 1 108 ? 10.347 2.924 -1.735 1.00 87.38 108 LEU A CA 1
ATOM 844 C C . LEU A 1 108 ? 10.806 4.057 -0.817 1.00 87.38 108 LEU A C 1
ATOM 846 O O . LEU A 1 108 ? 10.394 4.116 0.339 1.00 87.38 108 LEU A O 1
ATOM 850 N N . VAL A 1 109 ? 11.565 5.019 -1.352 1.00 83.56 109 VAL A N 1
ATOM 851 C CA . VAL A 1 109 ? 11.987 6.212 -0.602 1.00 83.56 109 VAL A CA 1
ATOM 852 C C . VAL A 1 109 ? 10.784 7.033 -0.125 1.00 83.56 109 VAL A C 1
ATOM 854 O O . VAL A 1 109 ? 10.750 7.456 1.030 1.00 83.56 109 VAL A O 1
ATOM 857 N N . SER A 1 110 ? 9.778 7.246 -0.979 1.00 79.38 110 SER A N 1
ATOM 858 C CA . SER A 1 110 ? 8.583 8.024 -0.628 1.00 79.38 110 SER A CA 1
ATOM 859 C C . SER A 1 110 ? 7.736 7.352 0.453 1.00 79.38 110 SER A C 1
ATOM 861 O O . SER A 1 110 ? 7.143 8.041 1.283 1.00 79.38 110 SER A O 1
ATOM 863 N N . LEU A 1 111 ? 7.661 6.021 0.440 1.00 83.31 111 LEU A N 1
ATOM 864 C CA . LEU A 1 111 ? 6.933 5.224 1.426 1.00 83.31 111 LEU A CA 1
ATOM 865 C C . LEU A 1 111 ? 7.791 4.860 2.647 1.00 83.31 111 LEU A C 1
ATOM 867 O O . LEU A 1 111 ? 7.271 4.267 3.585 1.00 83.31 111 LEU A O 1
ATOM 871 N N . LYS A 1 112 ? 9.077 5.238 2.651 1.00 85.25 112 LYS A N 1
ATOM 872 C CA . LYS A 1 112 ? 10.079 4.859 3.660 1.00 85.25 112 LYS A CA 1
ATOM 873 C C . LYS A 1 112 ? 10.186 3.340 3.863 1.00 85.25 112 LYS A C 1
ATOM 875 O O . LYS A 1 112 ? 10.416 2.875 4.975 1.00 85.25 112 LYS A O 1
ATOM 880 N N . ILE A 1 113 ? 10.027 2.574 2.786 1.00 87.69 113 ILE A N 1
ATOM 881 C CA . ILE A 1 113 ? 10.168 1.116 2.786 1.00 87.69 113 ILE A CA 1
ATOM 882 C C . ILE A 1 113 ? 11.627 0.780 2.479 1.00 87.69 113 ILE A C 1
ATOM 884 O O . ILE A 1 113 ? 12.179 1.240 1.478 1.00 87.69 113 ILE A O 1
ATOM 888 N N . THR A 1 114 ? 12.261 -0.010 3.344 1.00 88.06 114 THR A N 1
ATOM 889 C CA . THR A 1 114 ? 13.615 -0.519 3.100 1.00 88.06 114 THR A CA 1
ATOM 890 C C . THR A 1 114 ? 13.574 -1.724 2.154 1.00 88.06 114 THR A C 1
ATOM 892 O O . THR A 1 114 ? 12.557 -2.418 2.106 1.00 88.06 114 THR A O 1
ATOM 895 N N . PRO A 1 115 ? 14.663 -2.016 1.419 1.00 85.50 115 PRO A N 1
ATOM 896 C CA . PRO A 1 115 ? 14.720 -3.175 0.526 1.00 85.50 115 PRO A CA 1
ATOM 897 C C . PRO A 1 115 ? 14.392 -4.511 1.211 1.00 85.50 115 PRO A C 1
ATOM 899 O O . PRO A 1 115 ? 13.750 -5.355 0.598 1.00 85.50 115 PRO A O 1
ATOM 902 N N . ASP A 1 116 ? 14.752 -4.671 2.489 1.00 90.62 116 ASP A N 1
ATOM 903 C CA . ASP A 1 116 ? 14.478 -5.890 3.271 1.00 90.62 116 ASP A CA 1
ATOM 904 C C . ASP A 1 116 ? 12.994 -6.062 3.637 1.00 90.62 116 ASP A C 1
ATOM 906 O O . ASP A 1 116 ? 12.552 -7.153 3.984 1.00 90.62 116 ASP A O 1
ATOM 910 N N . ASN A 1 117 ? 12.212 -4.982 3.551 1.00 90.19 117 ASN A N 1
ATOM 911 C CA . ASN A 1 117 ? 10.799 -4.938 3.928 1.00 90.19 117 ASN A CA 1
ATOM 912 C C . ASN A 1 117 ? 9.860 -4.960 2.711 1.00 90.19 117 ASN A C 1
ATOM 914 O O . ASN A 1 117 ? 8.695 -4.573 2.817 1.00 90.19 117 ASN A O 1
ATOM 918 N N . ILE A 1 118 ? 10.347 -5.397 1.544 1.00 91.69 118 ILE A N 1
ATOM 919 C CA . ILE A 1 118 ? 9.523 -5.568 0.347 1.00 91.69 118 ILE A CA 1
ATOM 920 C C . ILE A 1 118 ? 9.833 -6.881 -0.372 1.00 91.69 118 ILE A C 1
ATOM 922 O O . ILE A 1 118 ? 10.979 -7.266 -0.567 1.00 91.69 118 ILE A O 1
ATOM 926 N N . THR A 1 119 ? 8.778 -7.561 -0.819 1.00 94.88 119 THR A N 1
ATOM 927 C CA . THR A 1 119 ? 8.874 -8.707 -1.728 1.00 94.88 119 THR A CA 1
ATOM 928 C C . THR A 1 119 ? 8.372 -8.294 -3.105 1.00 94.88 119 THR A C 1
ATOM 930 O O . THR A 1 119 ? 7.282 -7.737 -3.232 1.00 94.88 119 THR A O 1
ATOM 933 N N . PHE A 1 120 ? 9.160 -8.568 -4.145 1.00 92.50 120 PHE A N 1
ATOM 934 C CA . PHE A 1 120 ? 8.792 -8.260 -5.524 1.00 92.50 120 PHE A CA 1
ATOM 935 C C . PHE A 1 120 ? 8.205 -9.479 -6.225 1.00 92.50 120 PHE A C 1
ATOM 937 O O . PHE A 1 120 ? 8.853 -10.517 -6.322 1.00 92.50 120 PHE A O 1
ATOM 944 N N . VAL A 1 121 ? 7.018 -9.305 -6.802 1.00 92.75 121 VAL A N 1
ATOM 945 C CA . VAL A 1 121 ? 6.428 -10.240 -7.764 1.00 92.75 121 VAL A CA 1
ATOM 946 C C . VAL A 1 121 ? 6.388 -9.536 -9.115 1.00 92.75 121 VAL A C 1
ATOM 948 O O . VAL A 1 121 ? 5.859 -8.430 -9.223 1.00 92.75 121 VAL A O 1
ATOM 951 N N . ARG A 1 122 ? 6.992 -10.141 -10.141 1.00 90.62 122 ARG A N 1
ATOM 952 C CA . ARG A 1 122 ? 7.057 -9.578 -11.496 1.00 90.62 122 ARG A CA 1
ATOM 953 C C . ARG A 1 122 ? 6.360 -10.534 -12.452 1.00 90.62 122 ARG A C 1
ATOM 955 O O . ARG A 1 122 ? 6.793 -11.671 -12.592 1.00 90.62 122 ARG A O 1
ATOM 962 N N . GLY A 1 123 ? 5.281 -10.068 -13.072 1.00 88.25 123 GLY A N 1
ATOM 963 C CA . GLY A 1 123 ? 4.630 -10.790 -14.159 1.00 88.25 123 GLY A CA 1
ATOM 964 C C . GLY A 1 123 ? 5.390 -10.590 -15.466 1.00 88.25 123 GLY A C 1
ATOM 965 O O . GLY A 1 123 ? 5.926 -9.507 -15.716 1.00 88.25 123 GLY A O 1
ATOM 966 N N . GLU A 1 124 ? 5.434 -11.626 -16.295 1.00 87.31 124 GLU A N 1
ATOM 967 C CA . GLU A 1 124 ? 5.906 -11.504 -17.669 1.00 87.31 124 GLU A CA 1
ATOM 968 C C . GLU A 1 124 ? 4.832 -10.811 -18.520 1.00 87.31 124 GLU A C 1
ATOM 970 O O . GLU A 1 124 ? 3.640 -11.072 -18.364 1.00 87.31 124 GLU A O 1
ATOM 975 N N . LEU A 1 125 ? 5.245 -9.900 -19.404 1.00 84.94 125 LEU A N 1
ATOM 976 C CA . LEU A 1 125 ? 4.327 -9.193 -20.305 1.00 84.94 125 LEU A CA 1
ATOM 977 C C . LEU A 1 125 ? 4.052 -9.988 -21.591 1.00 84.94 125 LEU A C 1
ATOM 979 O O . LEU A 1 125 ? 3.289 -9.529 -22.437 1.00 84.94 125 LEU A O 1
ATOM 983 N N . SER A 1 126 ? 4.689 -11.147 -21.781 1.00 84.62 126 SER A N 1
ATOM 984 C CA . SER A 1 126 ? 4.461 -11.963 -22.967 1.00 84.62 126 SER A CA 1
ATOM 985 C C . SER A 1 126 ? 3.000 -12.416 -23.018 1.00 84.62 126 SER A C 1
ATOM 987 O O . SER A 1 126 ? 2.400 -12.830 -22.027 1.00 84.62 126 SER A O 1
ATOM 989 N N . ARG A 1 127 ? 2.398 -12.256 -24.196 1.00 89.00 127 ARG A N 1
ATOM 990 C CA . ARG A 1 127 ? 1.015 -12.636 -24.489 1.00 89.00 127 ARG A CA 1
ATOM 991 C C . ARG A 1 127 ? 1.063 -13.626 -25.653 1.00 89.00 127 ARG A C 1
ATOM 993 O O . ARG A 1 127 ? 0.910 -13.190 -26.794 1.00 89.00 127 ARG A O 1
ATOM 1000 N N . PRO A 1 128 ? 1.384 -14.914 -25.409 1.00 87.12 128 PRO A N 1
ATOM 1001 C CA . PRO A 1 128 ? 1.564 -15.909 -26.474 1.00 87.12 128 PRO A CA 1
ATOM 1002 C C . PRO A 1 128 ? 0.322 -16.084 -27.361 1.00 87.12 128 PRO A C 1
ATOM 1004 O O . PRO A 1 128 ? 0.424 -16.535 -28.496 1.00 87.12 128 PRO A O 1
ATOM 1007 N N . GLU A 1 129 ? -0.850 -15.693 -26.871 1.00 92.62 129 GLU A N 1
ATOM 1008 C CA . GLU A 1 129 ? -2.108 -15.671 -27.608 1.00 92.62 129 GLU A CA 1
ATOM 1009 C C . GLU A 1 129 ? -2.242 -14.501 -28.600 1.00 92.62 129 GLU A C 1
ATOM 1011 O O . GLU A 1 129 ? -3.107 -14.538 -29.475 1.00 92.62 129 GLU A O 1
ATOM 1016 N N . ILE A 1 130 ? -1.412 -13.456 -28.491 1.00 90.31 130 ILE A N 1
ATOM 1017 C CA . ILE A 1 130 ? -1.423 -12.311 -29.409 1.00 90.31 130 ILE A CA 1
ATOM 1018 C C . ILE A 1 130 ? -0.418 -12.582 -30.532 1.00 90.31 130 ILE A C 1
ATOM 1020 O O . ILE A 1 130 ? 0.786 -12.410 -30.365 1.00 90.31 130 ILE A O 1
ATOM 1024 N N . THR A 1 131 ? -0.924 -12.977 -31.701 1.00 87.94 131 THR A N 1
ATOM 1025 C CA . THR A 1 131 ? -0.127 -13.122 -32.929 1.00 87.94 131 THR A CA 1
ATOM 1026 C C . THR A 1 131 ? -0.352 -11.916 -33.836 1.00 87.94 131 THR A C 1
ATOM 1028 O O . THR A 1 131 ? -1.491 -11.608 -34.186 1.00 87.94 131 THR A O 1
ATOM 1031 N N . ILE A 1 132 ? 0.726 -11.232 -34.226 1.00 85.06 132 ILE A N 1
ATOM 1032 C CA . ILE A 1 132 ? 0.679 -10.175 -35.243 1.00 85.06 132 ILE A CA 1
ATOM 1033 C C . ILE A 1 132 ? 0.939 -10.845 -36.593 1.00 85.06 132 ILE A C 1
ATOM 1035 O O . ILE A 1 132 ? 2.045 -11.316 -36.846 1.00 85.06 132 ILE A O 1
ATOM 1039 N N . TRP A 1 133 ? -0.087 -10.926 -37.435 1.00 79.44 133 TRP A N 1
ATOM 1040 C CA . TRP A 1 133 ? 0.056 -11.381 -38.818 1.00 79.44 133 TRP A CA 1
ATOM 1041 C C . TRP A 1 133 ? 0.573 -10.213 -39.670 1.00 79.44 133 TRP A C 1
ATOM 1043 O 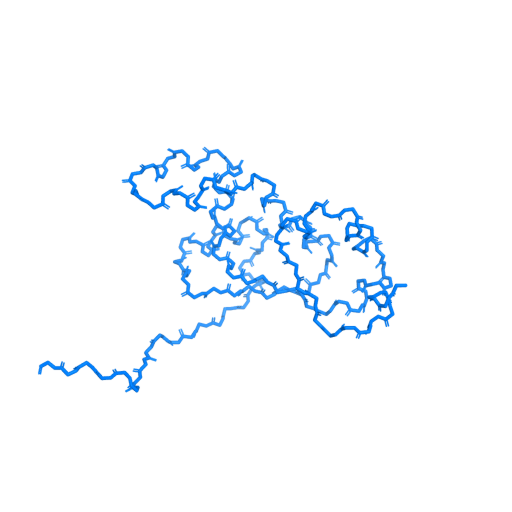O . TRP A 1 133 ? 0.042 -9.105 -39.562 1.00 79.44 133 TRP A O 1
ATOM 1053 N N . HIS A 1 134 ? 1.626 -10.453 -40.455 1.00 65.62 134 HIS A N 1
ATOM 1054 C CA . HIS A 1 134 ? 2.208 -9.497 -41.405 1.00 65.62 134 HIS A CA 1
ATOM 1055 C C . HIS A 1 134 ? 1.654 -9.706 -42.811 1.00 65.62 134 HIS A C 1
ATOM 1057 O O . HIS A 1 134 ? 1.455 -10.885 -43.184 1.00 65.62 134 HIS A O 1
#